Protein AF-A0A942CDX2-F1 (afdb_monomer_lite)

pLDDT: mean 71.22, std 17.87, range [46.28, 97.81]

Structure (mmCIF, N/CA/C/O backbone):
data_AF-A0A942CDX2-F1
#
_entry.id   AF-A0A942CDX2-F1
#
loop_
_atom_site.group_PDB
_atom_site.id
_atom_site.type_symbol
_atom_site.label_atom_id
_atom_site.label_alt_id
_atom_site.label_comp_id
_atom_site.label_asym_id
_atom_site.label_entity_id
_atom_site.label_seq_id
_atom_site.pdbx_PDB_ins_code
_atom_site.Cartn_x
_atom_site.Cartn_y
_atom_site.Cartn_z
_atom_site.occupancy
_atom_site.B_iso_or_equiv
_atom_site.auth_seq_id
_atom_site.auth_comp_id
_atom_site.auth_asym_id
_atom_site.auth_atom_id
_atom_site.pdbx_PDB_model_num
ATOM 1 N N . MET A 1 1 ? -19.576 1.961 32.131 1.00 69.69 1 MET A N 1
ATOM 2 C CA . MET A 1 1 ? -18.337 2.059 31.331 1.00 69.69 1 MET A CA 1
ATOM 3 C C . MET A 1 1 ? -17.808 0.651 31.153 1.00 69.69 1 MET A C 1
ATOM 5 O O . MET A 1 1 ? -17.554 -0.003 32.155 1.00 69.69 1 MET A O 1
ATOM 9 N N . HIS A 1 2 ? -17.798 0.127 29.930 1.00 80.38 2 HIS A N 1
ATOM 10 C CA . HIS A 1 2 ? -17.205 -1.184 29.655 1.00 80.38 2 HIS A CA 1
ATOM 11 C C . HIS A 1 2 ? -15.721 -0.988 29.333 1.00 80.38 2 HIS A C 1
ATOM 13 O O . HIS A 1 2 ? -15.391 0.025 28.717 1.00 80.38 2 HIS A O 1
ATOM 19 N N . PRO A 1 3 ? -14.834 -1.893 29.774 1.00 93.56 3 PRO A N 1
ATOM 20 C CA . PRO A 1 3 ? -13.426 -1.825 29.406 1.00 93.56 3 PRO A CA 1
ATOM 21 C C . PRO A 1 3 ? -13.289 -1.960 27.884 1.00 93.56 3 PRO A C 1
ATOM 23 O O . PRO A 1 3 ? -13.916 -2.837 27.291 1.00 93.56 3 PRO A O 1
ATOM 26 N N . HIS A 1 4 ? -12.507 -1.070 27.270 1.00 96.25 4 HIS A N 1
ATOM 27 C CA . HIS A 1 4 ? -12.174 -1.120 25.846 1.00 96.25 4 HIS A CA 1
ATOM 28 C C . HIS A 1 4 ? -11.195 -2.261 25.555 1.00 96.25 4 HIS A C 1
ATOM 30 O O . HIS A 1 4 ? -10.478 -2.718 26.451 1.00 96.25 4 HIS A O 1
ATOM 36 N N . LEU A 1 5 ? -11.166 -2.712 24.301 1.00 95.38 5 LEU A N 1
ATOM 37 C CA . LEU A 1 5 ? -10.137 -3.633 23.825 1.00 95.38 5 LEU A CA 1
ATOM 38 C C . LEU A 1 5 ? -8.766 -2.962 23.912 1.00 95.38 5 LEU A C 1
ATOM 40 O O . LEU A 1 5 ? -8.626 -1.773 23.626 1.00 95.38 5 LEU A O 1
ATOM 44 N N . THR A 1 6 ? -7.752 -3.730 24.296 1.00 95.88 6 THR A N 1
ATOM 45 C CA . THR A 1 6 ? -6.374 -3.238 24.244 1.00 95.88 6 THR A CA 1
ATOM 46 C C . THR A 1 6 ? -5.863 -3.247 22.802 1.00 95.88 6 THR A C 1
ATOM 48 O O . THR A 1 6 ? -6.376 -3.984 21.952 1.00 95.88 6 THR A O 1
ATOM 51 N N . SER A 1 7 ? -4.827 -2.459 22.515 1.00 93.75 7 SER A N 1
ATOM 52 C CA . SER A 1 7 ? -4.173 -2.427 21.200 1.00 93.75 7 SER A CA 1
ATOM 53 C C . SER A 1 7 ? -3.731 -3.814 20.736 1.00 93.75 7 SER A C 1
ATOM 55 O O . SER A 1 7 ? -3.951 -4.180 19.585 1.00 93.75 7 SER A O 1
ATOM 57 N N . GLU A 1 8 ? -3.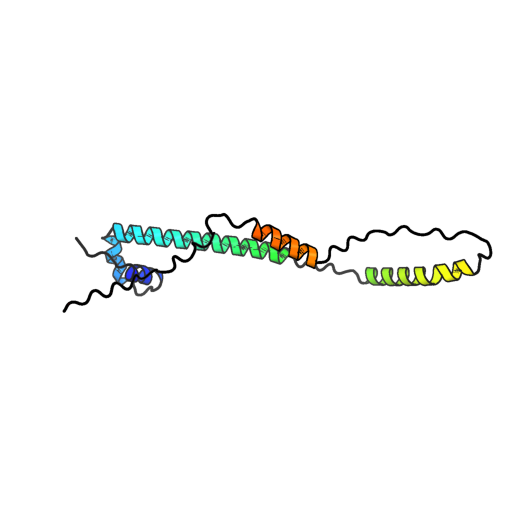206 -4.636 21.645 1.00 94.25 8 GLU A N 1
ATOM 58 C CA . GLU A 1 8 ? -2.746 -5.995 21.340 1.00 94.25 8 GLU A CA 1
ATOM 59 C C . GLU A 1 8 ? -3.916 -6.928 20.997 1.00 94.25 8 GLU A C 1
ATOM 61 O O . GLU A 1 8 ? -3.773 -7.861 20.206 1.00 94.25 8 GLU A O 1
ATOM 66 N N . GLN A 1 9 ? -5.093 -6.704 21.592 1.00 94.06 9 GLN A N 1
ATOM 67 C CA . GLN A 1 9 ? -6.298 -7.468 21.266 1.00 94.06 9 GLN A CA 1
ATOM 68 C C . GLN A 1 9 ? -6.857 -7.078 19.892 1.00 94.06 9 GLN A C 1
ATOM 70 O O . GLN A 1 9 ? -7.308 -7.959 19.159 1.00 94.06 9 GLN A O 1
ATOM 75 N N . MET A 1 10 ? -6.792 -5.794 19.522 1.00 94.19 10 MET A N 1
ATOM 76 C CA . MET A 1 10 ? -7.146 -5.329 18.172 1.00 94.19 10 MET A CA 1
ATOM 77 C C . MET A 1 10 ? -6.169 -5.830 17.109 1.00 94.19 10 MET A C 1
ATOM 79 O O . MET A 1 10 ? -6.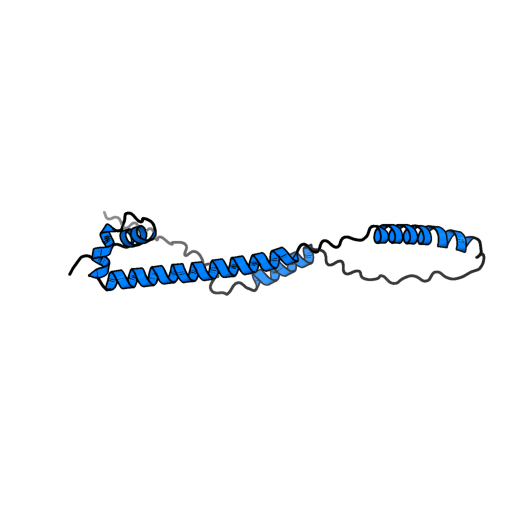600 -6.277 16.050 1.00 94.19 10 MET A O 1
ATOM 83 N N . GLU A 1 11 ? -4.872 -5.848 17.404 1.00 92.75 11 GLU A N 1
ATOM 84 C CA . GLU A 1 11 ? -3.868 -6.436 16.516 1.00 92.75 11 GLU A CA 1
ATOM 85 C C . GLU A 1 11 ? -4.125 -7.938 16.300 1.00 92.75 11 GLU A C 1
ATOM 87 O O . GLU A 1 11 ? -4.143 -8.420 15.165 1.00 92.75 11 GLU A O 1
ATOM 92 N N . ARG A 1 12 ? -4.437 -8.692 17.364 1.00 94.25 12 ARG A N 1
ATOM 93 C CA . ARG A 1 12 ? -4.811 -10.113 17.232 1.00 94.25 12 ARG A CA 1
ATOM 94 C C . ARG A 1 12 ? -6.063 -10.326 16.386 1.00 94.25 12 ARG A C 1
ATOM 96 O O . ARG A 1 12 ? -6.109 -11.306 15.656 1.00 94.25 12 ARG A O 1
ATOM 103 N N . LEU A 1 13 ? -7.048 -9.430 16.448 1.00 94.19 13 LEU A N 1
ATOM 104 C CA . LEU A 1 13 ? -8.242 -9.488 15.592 1.00 94.19 13 LEU A CA 1
ATOM 105 C C . LEU A 1 13 ? -7.908 -9.385 14.096 1.00 94.19 13 LEU A C 1
ATOM 107 O O . LEU A 1 13 ? -8.612 -9.981 13.283 1.00 94.19 13 LEU A O 1
ATOM 111 N N . LEU A 1 14 ? -6.846 -8.658 13.735 1.00 92.00 14 LEU A N 1
ATOM 112 C CA . LEU A 1 14 ? -6.402 -8.495 12.347 1.00 92.00 14 LEU A CA 1
ATOM 113 C C . LEU A 1 14 ? -5.636 -9.722 11.824 1.00 92.00 14 LEU A C 1
ATOM 115 O O . LEU A 1 14 ? -5.734 -10.043 10.640 1.00 92.00 14 LEU A O 1
ATOM 119 N N . HIS A 1 15 ? -4.885 -10.411 12.688 1.00 91.75 15 HIS A N 1
ATOM 120 C CA . HIS A 1 15 ? -4.003 -11.515 12.284 1.00 91.75 15 HIS A CA 1
ATOM 121 C C . HIS A 1 15 ? -4.569 -12.913 12.549 1.00 91.75 15 HIS A C 1
ATOM 123 O O . HIS A 1 15 ? -4.277 -13.840 11.791 1.00 91.75 15 HIS A O 1
ATOM 129 N N . ASP A 1 16 ? -5.352 -13.086 13.615 1.00 93.62 16 ASP A N 1
ATOM 130 C CA . ASP A 1 16 ? -5.808 -14.390 14.085 1.00 93.62 16 ASP A CA 1
ATOM 131 C C . ASP A 1 16 ? -7.331 -14.552 13.920 1.00 93.62 16 ASP A C 1
ATOM 133 O O . ASP A 1 16 ? -8.117 -13.946 14.657 1.00 93.62 16 ASP A O 1
ATOM 137 N N . PRO A 1 17 ? -7.799 -15.426 13.010 1.00 83.50 17 PRO A N 1
ATOM 138 C CA . PRO A 1 17 ? -9.223 -15.701 12.852 1.00 83.50 17 PRO A CA 1
ATOM 139 C C . PRO A 1 17 ? -9.849 -16.380 14.081 1.00 83.50 17 PRO A C 1
ATOM 141 O O . PRO A 1 17 ? -11.080 -16.412 14.175 1.00 83.50 17 PRO A O 1
ATOM 144 N N . ALA A 1 18 ? -9.059 -16.917 15.017 1.00 81.06 18 ALA A N 1
ATOM 145 C CA . ALA A 1 18 ? -9.550 -17.442 16.289 1.00 81.06 18 ALA A CA 1
ATOM 146 C C . ALA A 1 18 ? -9.915 -16.329 17.293 1.00 81.06 18 ALA A C 1
ATOM 148 O O . ALA A 1 18 ? -10.700 -16.572 18.213 1.00 81.06 18 ALA A O 1
ATOM 149 N N . ALA A 1 19 ? -9.475 -15.082 17.074 1.00 86.75 19 ALA A N 1
ATOM 150 C CA . ALA A 1 19 ? -9.824 -13.923 17.903 1.00 86.75 19 ALA A CA 1
ATOM 151 C C . ALA A 1 19 ? -11.284 -13.435 17.729 1.00 86.75 19 ALA A C 1
ATOM 153 O O . ALA A 1 19 ? -11.676 -12.398 18.268 1.00 86.75 19 ALA A O 1
ATOM 154 N N . ARG A 1 20 ? -12.141 -14.212 17.047 1.00 85.12 20 ARG A N 1
ATOM 155 C CA . ARG A 1 20 ? -13.581 -13.940 16.858 1.00 85.12 20 ARG A CA 1
ATOM 156 C C . ARG A 1 20 ? -14.365 -13.749 18.158 1.00 85.12 20 ARG A C 1
ATOM 158 O O . ARG A 1 20 ? -15.442 -13.161 18.126 1.00 85.12 20 ARG A O 1
ATOM 165 N N . ALA A 1 21 ? -13.829 -14.192 19.295 1.00 88.69 21 ALA A N 1
ATOM 166 C CA . ALA A 1 21 ? -14.421 -13.949 20.609 1.00 88.69 21 ALA A CA 1
ATOM 167 C C . ALA A 1 21 ? -14.594 -12.449 20.936 1.00 88.69 21 ALA A C 1
ATOM 169 O O . ALA A 1 21 ? -15.459 -12.107 21.739 1.00 88.69 21 ALA A O 1
ATOM 170 N N . ALA A 1 22 ? -13.830 -11.555 20.297 1.00 90.88 22 ALA A N 1
ATOM 171 C CA . ALA A 1 22 ? -13.945 -10.106 20.476 1.00 90.88 22 ALA A CA 1
ATOM 172 C C . ALA A 1 22 ? -14.949 -9.425 19.515 1.00 90.88 22 ALA A C 1
ATOM 174 O O . ALA A 1 22 ? -15.316 -8.271 19.729 1.00 90.88 22 ALA A O 1
ATOM 175 N N . VAL A 1 23 ? -15.475 -10.132 18.507 1.00 92.88 23 VAL A N 1
ATOM 176 C CA . VAL A 1 23 ? -16.522 -9.621 17.596 1.00 92.88 23 VAL A CA 1
ATOM 177 C C . VAL A 1 23 ? -17.787 -9.133 18.321 1.00 92.88 23 VAL A C 1
ATOM 179 O O . VAL A 1 23 ? -18.250 -8.041 17.992 1.00 92.88 23 VAL A O 1
ATOM 182 N N . PRO A 1 24 ? -18.356 -9.847 19.317 1.00 95.06 24 PRO A N 1
ATOM 183 C CA . PRO A 1 24 ? -19.522 -9.336 20.040 1.00 95.06 24 PRO A CA 1
ATOM 184 C C . PRO A 1 24 ? -19.234 -8.027 20.789 1.00 95.06 24 PRO A C 1
ATOM 186 O O . PRO A 1 24 ? -20.134 -7.206 20.931 1.00 95.06 24 PRO A O 1
ATOM 189 N N . HIS A 1 25 ? -17.992 -7.786 21.228 1.00 95.19 25 HIS A N 1
ATOM 190 C CA . HIS A 1 25 ? -17.623 -6.510 21.844 1.00 95.19 25 HIS A CA 1
ATOM 191 C C . HIS A 1 25 ? -17.680 -5.361 20.829 1.00 95.19 25 HIS A C 1
ATOM 193 O O . HIS A 1 25 ? -18.231 -4.307 21.138 1.00 95.19 25 HIS A O 1
ATOM 199 N N . LEU A 1 26 ? -17.175 -5.574 19.610 1.00 95.44 26 LEU A N 1
ATOM 200 C CA . LEU A 1 26 ? -17.185 -4.563 18.544 1.00 95.44 26 LEU A CA 1
ATOM 201 C C . LEU A 1 26 ? -18.605 -4.144 18.139 1.00 95.44 26 LEU A C 1
ATOM 203 O O . LEU A 1 26 ? -18.820 -2.993 17.784 1.00 95.44 26 LEU A O 1
ATOM 207 N N . GLN A 1 27 ? -19.588 -5.043 18.250 1.00 96.19 27 GLN A N 1
ATOM 208 C CA . GLN A 1 27 ? -20.995 -4.723 17.973 1.00 96.19 27 GLN A CA 1
ATOM 209 C C . GLN A 1 27 ? -21.629 -3.796 19.020 1.00 96.19 27 GLN A C 1
ATOM 211 O O . GLN A 1 27 ? -22.629 -3.142 18.738 1.00 96.19 27 GLN A O 1
ATOM 216 N N . VAL A 1 28 ? -21.073 -3.759 20.233 1.00 96.62 28 VAL A N 1
ATOM 217 C CA . VAL A 1 28 ? -21.604 -2.972 21.357 1.00 96.62 28 VAL A CA 1
ATOM 218 C C . VAL A 1 28 ? -20.771 -1.710 21.596 1.00 96.62 28 VAL A C 1
ATOM 220 O O . VAL A 1 28 ? -21.300 -0.685 22.024 1.00 96.62 28 VAL A O 1
ATOM 223 N N . CYS A 1 29 ? -19.465 -1.762 21.329 1.00 97.44 29 CYS A N 1
ATOM 224 C CA . CYS A 1 29 ? -18.522 -0.687 21.609 1.00 97.44 29 CYS A CA 1
ATOM 225 C C . CYS A 1 29 ? -18.161 0.099 20.339 1.00 97.44 29 CYS A C 1
ATOM 227 O O . CYS A 1 29 ? -17.192 -0.218 19.647 1.00 97.44 29 CYS A O 1
ATOM 229 N N . GLN A 1 30 ? -18.910 1.176 20.080 1.00 97.56 30 GLN A N 1
ATOM 230 C CA . GLN A 1 30 ? -18.691 2.056 18.925 1.00 97.56 30 GLN A CA 1
ATOM 231 C C . GLN A 1 30 ? -17.252 2.605 18.808 1.00 97.56 30 GLN A C 1
ATOM 233 O O . GLN A 1 30 ? -16.727 2.602 17.696 1.00 97.56 30 GLN A O 1
ATOM 238 N N . PRO A 1 31 ? -16.575 3.031 19.898 1.00 96.88 31 PRO A N 1
ATOM 239 C CA . PRO A 1 31 ? -15.195 3.516 19.806 1.00 96.88 31 PRO A CA 1
ATOM 240 C C . PRO A 1 31 ? -14.217 2.456 19.284 1.00 96.88 31 PRO A C 1
ATOM 242 O O . PRO A 1 31 ? -13.453 2.733 18.367 1.00 96.88 31 PRO A O 1
ATOM 245 N N . CYS A 1 32 ? -14.291 1.221 19.792 1.00 97.06 32 CYS A N 1
ATOM 246 C CA . CYS A 1 32 ? -13.414 0.139 19.335 1.00 97.06 32 CYS A CA 1
ATOM 247 C C . CYS A 1 32 ? -13.705 -0.262 17.883 1.00 97.06 32 CYS A C 1
ATOM 249 O O . CYS A 1 32 ? -12.789 -0.609 17.142 1.00 97.06 32 CYS A O 1
ATOM 251 N N . MET A 1 33 ? -14.970 -0.199 17.455 1.00 96.94 33 MET A N 1
ATOM 252 C CA . MET A 1 33 ? -15.322 -0.417 16.051 1.00 96.94 33 MET A CA 1
ATOM 253 C C . MET A 1 33 ? -14.710 0.659 15.147 1.00 96.94 33 MET A C 1
ATOM 255 O O . MET A 1 33 ? -14.180 0.331 14.092 1.00 96.94 33 MET A O 1
ATOM 259 N N . GLN A 1 34 ? -14.751 1.924 15.568 1.00 97.81 34 GLN A N 1
ATOM 260 C CA . GLN A 1 34 ? -14.180 3.034 14.809 1.00 97.81 34 GLN A CA 1
ATOM 261 C C . GLN A 1 34 ? -12.651 2.934 14.698 1.00 97.81 34 GLN A C 1
ATOM 263 O O . GLN A 1 34 ? -12.103 3.192 13.629 1.00 97.81 34 GLN A O 1
ATOM 268 N N . GLU A 1 35 ? -11.960 2.539 15.769 1.00 96.69 35 GLU A N 1
ATOM 269 C CA . GLU A 1 35 ? -10.509 2.298 15.734 1.00 96.69 35 GLU A CA 1
ATOM 270 C C . GLU A 1 35 ? -10.145 1.148 14.787 1.00 96.69 35 GLU A C 1
ATOM 272 O O . GLU A 1 35 ? -9.215 1.269 13.987 1.00 96.69 35 GLU A O 1
ATOM 277 N N . LEU A 1 36 ? -10.910 0.052 14.822 1.00 95.62 36 LEU A N 1
ATOM 278 C CA . LEU A 1 36 ? -10.704 -1.074 13.914 1.00 95.62 36 LEU A CA 1
ATOM 279 C C . LEU A 1 36 ? -10.950 -0.683 12.449 1.00 95.62 36 LEU A C 1
ATOM 281 O O . LEU A 1 36 ? -10.193 -1.099 11.573 1.00 95.62 36 LEU A O 1
ATOM 285 N N . ASP A 1 37 ? -11.979 0.123 12.186 1.00 96.25 37 ASP A N 1
ATOM 286 C CA . ASP A 1 37 ? -12.303 0.623 10.848 1.00 96.25 37 ASP A CA 1
ATOM 287 C C . ASP A 1 37 ? -11.157 1.482 10.291 1.00 96.25 37 ASP A C 1
ATOM 289 O O . ASP A 1 37 ? -10.653 1.201 9.202 1.00 96.25 37 ASP A O 1
ATOM 293 N N . GLN A 1 38 ? -10.642 2.424 11.092 1.00 96.81 38 GLN A N 1
ATOM 294 C CA . GLN A 1 38 ? -9.476 3.246 10.736 1.00 96.81 38 GLN A CA 1
ATOM 295 C C . GLN A 1 38 ? -8.239 2.398 10.421 1.00 96.81 38 GLN A C 1
ATOM 297 O O . GLN A 1 38 ? -7.579 2.614 9.403 1.00 96.81 38 GLN A O 1
ATOM 302 N N . LEU A 1 39 ? -7.934 1.405 11.261 1.00 95.25 39 LEU A N 1
ATOM 303 C CA . LEU A 1 39 ? -6.833 0.471 11.015 1.00 95.25 39 LEU A CA 1
ATOM 304 C C . LEU A 1 39 ? -7.032 -0.294 9.701 1.00 95.25 39 LEU A C 1
ATOM 306 O O . LEU A 1 39 ? -6.109 -0.383 8.889 1.00 95.25 39 LEU A O 1
ATOM 310 N N . SER A 1 40 ? -8.236 -0.816 9.464 1.00 94.69 40 SER A N 1
ATOM 311 C CA . SER A 1 40 ? -8.553 -1.571 8.248 1.00 94.69 40 SER A CA 1
ATOM 312 C C . SER A 1 40 ? -8.426 -0.722 6.979 1.00 94.69 40 SER A C 1
ATOM 314 O O . SER A 1 40 ? -7.930 -1.213 5.961 1.00 94.69 40 SER A O 1
ATOM 316 N N . GLN A 1 41 ? -8.785 0.562 7.059 1.00 96.88 41 GLN A N 1
ATOM 317 C CA . GLN A 1 41 ? -8.653 1.515 5.964 1.00 96.88 41 GLN A CA 1
ATOM 318 C C . GLN A 1 41 ? -7.181 1.746 5.598 1.00 96.88 41 GLN A C 1
ATOM 320 O O . GLN A 1 41 ? -6.824 1.653 4.426 1.00 96.88 41 GLN A O 1
ATOM 325 N N . ILE A 1 42 ? -6.303 1.931 6.590 1.00 96.81 42 ILE A N 1
ATOM 326 C CA . ILE A 1 42 ? -4.856 2.091 6.359 1.00 96.81 42 ILE A CA 1
ATOM 327 C C . ILE A 1 42 ? -4.272 0.857 5.652 1.00 96.81 42 ILE A C 1
ATOM 329 O O . ILE A 1 42 ? -3.486 0.988 4.711 1.00 96.81 42 ILE A O 1
ATOM 333 N N . PHE A 1 43 ? -4.668 -0.354 6.060 1.00 95.50 43 PHE A N 1
ATOM 334 C CA . PHE A 1 43 ? -4.220 -1.580 5.391 1.00 95.50 43 PHE A CA 1
ATOM 335 C C . PHE A 1 43 ? -4.761 -1.711 3.962 1.00 95.50 43 PHE A C 1
ATOM 337 O O . PHE A 1 43 ? -4.048 -2.203 3.082 1.00 95.50 43 PHE A O 1
ATOM 344 N N . ALA A 1 44 ? -5.997 -1.276 3.712 1.00 96.12 44 ALA A N 1
ATOM 345 C CA . ALA A 1 44 ? -6.576 -1.260 2.372 1.00 96.12 44 ALA A CA 1
ATOM 346 C C . ALA A 1 44 ? -5.825 -0.290 1.441 1.00 96.12 44 ALA A C 1
ATOM 348 O O . ALA A 1 44 ? -5.484 -0.662 0.312 1.00 96.12 44 ALA A O 1
ATOM 349 N N . ASP A 1 45 ? -5.492 0.904 1.931 1.00 97.31 45 ASP A N 1
ATOM 350 C CA . ASP A 1 45 ? -4.719 1.903 1.187 1.00 97.31 45 ASP A CA 1
ATOM 351 C C . ASP A 1 45 ? -3.301 1.398 0.891 1.00 97.31 45 ASP A C 1
ATOM 353 O O . ASP A 1 45 ? -2.848 1.442 -0.256 1.00 97.31 45 ASP A O 1
ATOM 357 N N . LEU A 1 46 ? -2.624 0.813 1.888 1.00 97.12 46 LEU A N 1
ATOM 358 C CA . LEU A 1 46 ? -1.301 0.208 1.711 1.00 97.12 46 LEU A CA 1
ATOM 359 C C . LEU A 1 46 ? -1.325 -0.928 0.676 1.00 97.12 46 LEU A C 1
ATOM 361 O O . LEU A 1 46 ? -0.419 -1.054 -0.156 1.00 97.12 46 LEU A O 1
ATOM 365 N N . ARG A 1 47 ? -2.367 -1.764 0.696 1.00 96.56 47 ARG A N 1
ATOM 366 C CA . ARG A 1 47 ? -2.542 -2.833 -0.293 1.00 96.56 47 ARG A CA 1
ATOM 367 C C . ARG A 1 47 ? -2.729 -2.263 -1.697 1.00 96.56 47 ARG A C 1
ATOM 369 O O . ARG A 1 47 ? -2.108 -2.752 -2.634 1.00 96.56 47 ARG A O 1
ATOM 376 N N . THR A 1 48 ? -3.539 -1.223 -1.839 1.00 96.81 48 THR A N 1
ATOM 377 C CA . THR A 1 48 ? -3.757 -0.557 -3.129 1.00 96.81 48 THR A CA 1
ATOM 378 C C . THR A 1 48 ? -2.445 0.024 -3.656 1.00 96.81 48 THR A C 1
ATOM 380 O O . THR A 1 48 ? -2.002 -0.360 -4.740 1.00 96.81 48 THR A O 1
ATOM 383 N N . ALA A 1 49 ? -1.740 0.809 -2.838 1.00 96.12 49 ALA A N 1
ATOM 384 C CA . ALA A 1 49 ? -0.453 1.403 -3.194 1.00 96.12 49 ALA A CA 1
ATOM 385 C C . ALA A 1 49 ? 0.610 0.353 -3.572 1.00 96.12 49 ALA A C 1
ATOM 387 O O . ALA A 1 49 ? 1.326 0.510 -4.562 1.00 96.12 49 ALA A O 1
ATOM 388 N N . SER A 1 50 ? 0.695 -0.754 -2.826 1.00 95.06 50 SER A N 1
ATOM 389 C CA . SER A 1 50 ? 1.642 -1.837 -3.131 1.00 95.06 50 SER A CA 1
ATOM 390 C C . SER A 1 50 ? 1.301 -2.569 -4.432 1.00 95.06 50 SER A C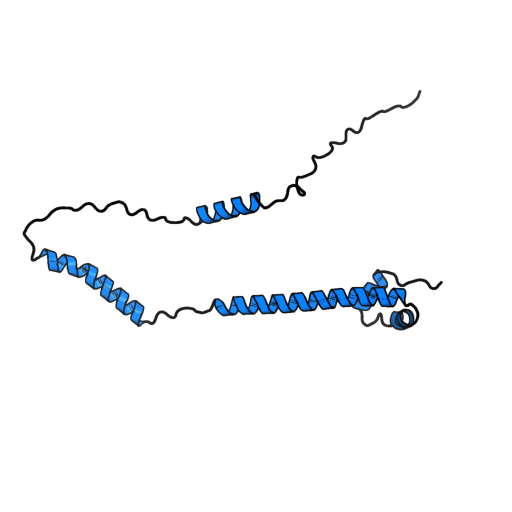 1
ATOM 392 O O . SER A 1 50 ? 2.206 -2.880 -5.210 1.00 95.06 50 SER A O 1
ATOM 394 N N . THR A 1 51 ? 0.016 -2.794 -4.727 1.00 94.75 51 THR A N 1
ATOM 395 C CA . THR A 1 51 ? -0.395 -3.384 -6.012 1.00 94.75 51 THR A CA 1
ATOM 396 C C . THR A 1 51 ? -0.131 -2.452 -7.194 1.00 94.75 51 THR A C 1
ATOM 398 O O . THR A 1 51 ? 0.338 -2.913 -8.236 1.00 94.75 51 THR A O 1
ATOM 401 N N . GLU A 1 52 ? -0.348 -1.144 -7.041 1.00 92.75 52 GLU A N 1
ATOM 402 C CA . GLU A 1 52 ? -0.035 -0.151 -8.074 1.00 92.75 52 GLU A CA 1
ATOM 403 C C . GLU A 1 52 ? 1.469 -0.062 -8.346 1.00 92.75 52 GLU A C 1
ATOM 405 O O . GLU A 1 52 ? 1.894 -0.103 -9.505 1.00 92.75 52 GLU A O 1
ATOM 410 N N . MET A 1 53 ? 2.289 -0.034 -7.291 1.00 90.88 53 MET A N 1
ATOM 411 C CA . MET A 1 53 ? 3.748 -0.044 -7.412 1.00 90.88 53 MET A CA 1
ATOM 412 C C . MET A 1 53 ? 4.250 -1.321 -8.106 1.00 90.88 53 MET A C 1
ATOM 414 O O . MET A 1 53 ? 5.087 -1.245 -9.011 1.00 90.88 53 MET A O 1
ATOM 418 N N . ALA A 1 54 ? 3.703 -2.490 -7.755 1.00 89.38 54 ALA A N 1
ATOM 419 C CA . ALA A 1 54 ? 4.051 -3.753 -8.408 1.00 89.38 54 ALA A CA 1
ATOM 420 C C . ALA A 1 54 ? 3.712 -3.742 -9.912 1.00 89.38 54 ALA A C 1
ATOM 422 O O . ALA A 1 54 ? 4.523 -4.170 -10.739 1.00 89.38 54 ALA A O 1
ATOM 423 N N . MET A 1 55 ? 2.553 -3.193 -10.295 1.00 83.88 55 MET A N 1
ATOM 424 C CA . MET A 1 55 ? 2.178 -3.027 -11.706 1.00 83.88 55 MET A CA 1
ATOM 425 C C . MET A 1 55 ? 3.103 -2.048 -12.447 1.00 83.88 55 MET A C 1
ATOM 427 O O . MET A 1 55 ? 3.455 -2.294 -13.606 1.00 83.88 55 MET A O 1
ATOM 431 N N . GLY A 1 56 ? 3.537 -0.970 -11.789 1.00 77.06 56 GLY A N 1
ATOM 432 C CA . GLY A 1 56 ? 4.511 -0.018 -12.332 1.00 77.06 56 GLY A CA 1
ATOM 433 C C . GLY A 1 56 ? 5.868 -0.662 -12.631 1.00 77.06 56 GLY A C 1
ATOM 434 O O . GLY A 1 56 ? 6.400 -0.505 -13.733 1.00 77.06 56 GLY A O 1
ATOM 435 N N . HIS A 1 57 ? 6.397 -1.462 -11.702 1.00 69.38 57 HIS A N 1
ATOM 436 C CA . HIS A 1 57 ? 7.666 -2.169 -11.903 1.00 69.38 57 HIS A CA 1
ATOM 437 C C . HIS A 1 57 ? 7.585 -3.261 -12.975 1.00 69.38 57 HIS A C 1
ATOM 439 O O . HIS A 1 57 ? 8.519 -3.401 -13.767 1.00 69.38 57 HIS A O 1
ATOM 445 N N . HIS A 1 58 ? 6.465 -3.984 -13.081 1.00 62.12 58 HIS A N 1
ATOM 446 C CA . HIS A 1 58 ? 6.275 -4.943 -14.173 1.00 62.12 58 HIS A CA 1
ATOM 447 C C . HIS A 1 58 ? 6.286 -4.270 -15.552 1.00 62.12 58 HIS A C 1
ATOM 449 O O . HIS A 1 58 ? 6.871 -4.818 -16.486 1.00 62.12 58 HIS A O 1
ATOM 455 N N . ARG A 1 59 ? 5.714 -3.067 -15.693 1.00 59.66 59 ARG A N 1
ATOM 456 C CA . ARG A 1 59 ? 5.768 -2.322 -16.964 1.00 59.66 59 ARG A CA 1
ATOM 457 C C . ARG A 1 59 ? 7.190 -1.915 -17.350 1.00 59.66 59 ARG A C 1
ATOM 459 O O . ARG A 1 59 ? 7.533 -1.993 -18.526 1.00 59.66 59 ARG A O 1
ATOM 466 N N . LEU A 1 60 ? 8.022 -1.535 -16.382 1.00 58.62 60 LEU A N 1
ATOM 467 C CA . LEU A 1 60 ? 9.422 -1.174 -16.633 1.00 58.62 60 LEU A CA 1
ATOM 468 C C . LEU A 1 60 ? 10.292 -2.399 -16.959 1.00 58.62 60 LEU A C 1
ATOM 470 O O . LEU A 1 60 ? 11.162 -2.315 -17.822 1.00 58.62 60 LEU A O 1
ATOM 474 N N . ALA A 1 61 ? 10.025 -3.551 -16.337 1.00 58.59 61 ALA A N 1
ATOM 475 C CA . ALA A 1 61 ? 10.757 -4.790 -16.606 1.00 58.59 61 ALA A CA 1
ATOM 476 C C . ALA A 1 61 ? 10.476 -5.376 -18.004 1.00 58.59 61 ALA A C 1
ATOM 478 O O . ALA A 1 61 ? 11.354 -5.995 -18.598 1.00 58.59 61 ALA A O 1
ATOM 479 N N . ILE A 1 62 ? 9.281 -5.161 -18.568 1.00 57.75 62 ILE A N 1
ATOM 480 C CA . ILE A 1 62 ? 8.942 -5.645 -19.922 1.00 57.75 62 ILE A CA 1
ATOM 481 C C . ILE A 1 62 ? 9.653 -4.821 -21.014 1.00 57.75 62 ILE A C 1
ATOM 483 O O . ILE A 1 62 ? 9.910 -5.329 -22.105 1.00 57.75 62 ILE A O 1
ATOM 487 N N . LEU A 1 63 ? 10.041 -3.574 -20.727 1.00 57.38 63 LEU A N 1
ATOM 488 C CA . LEU A 1 63 ? 10.717 -2.697 -21.691 1.00 57.38 63 LEU A CA 1
ATOM 489 C C . LEU A 1 63 ? 12.218 -3.008 -21.872 1.00 57.38 63 LEU A C 1
ATOM 491 O O . LEU A 1 63 ? 12.823 -2.491 -22.809 1.00 57.38 63 LEU A O 1
ATOM 495 N N . SER A 1 64 ? 12.830 -3.866 -21.042 1.00 55.44 64 SER A N 1
ATOM 496 C CA . SER A 1 64 ? 14.276 -4.161 -21.106 1.00 55.44 64 SER A CA 1
ATOM 497 C C . SER A 1 64 ? 14.658 -5.395 -21.939 1.00 55.44 64 SER A C 1
ATOM 499 O O . SER A 1 64 ? 15.838 -5.719 -22.047 1.00 55.44 64 SER A O 1
ATOM 501 N N . SER A 1 65 ? 13.697 -6.065 -22.587 1.00 54.97 65 SER A N 1
ATOM 502 C CA . SER A 1 65 ? 13.946 -7.265 -23.408 1.00 54.97 65 SER A CA 1
ATOM 503 C C . SER A 1 65 ? 13.795 -7.030 -24.918 1.00 54.97 65 SER A C 1
ATOM 505 O O . SER A 1 65 ? 13.515 -7.951 -25.680 1.00 54.97 65 SER A O 1
ATOM 507 N N . SER A 1 66 ? 14.032 -5.813 -25.415 1.00 56.62 66 SER A N 1
ATOM 508 C CA . SER A 1 66 ? 14.343 -5.649 -26.843 1.00 56.62 66 SER A CA 1
ATOM 509 C C . SER A 1 66 ? 15.830 -5.916 -27.057 1.00 56.62 66 SER A C 1
ATOM 511 O O . SER A 1 66 ? 16.609 -5.016 -27.372 1.00 56.62 66 SER A O 1
ATOM 513 N N . GLY A 1 67 ? 16.242 -7.171 -26.867 1.00 60.59 67 GLY A N 1
ATOM 514 C CA . GLY A 1 67 ? 17.516 -7.638 -27.391 1.00 60.59 67 GLY A CA 1
ATOM 515 C C . GLY A 1 67 ? 17.449 -7.508 -28.906 1.00 60.59 67 GLY A C 1
ATOM 516 O O . GLY A 1 67 ? 16.819 -8.332 -29.567 1.00 60.59 67 GLY A O 1
ATOM 517 N N . HIS A 1 68 ? 18.034 -6.445 -29.458 1.00 59.81 68 HIS A N 1
ATOM 518 C CA . HIS A 1 68 ? 18.188 -6.302 -30.896 1.00 59.81 68 HIS A CA 1
ATOM 519 C C . HIS A 1 68 ? 18.984 -7.509 -31.390 1.00 59.81 68 HIS A C 1
ATOM 521 O O . HIS A 1 68 ? 20.205 -7.567 -31.259 1.00 59.81 68 HIS A O 1
ATOM 527 N N . SER A 1 69 ? 18.274 -8.506 -31.922 1.00 57.31 69 SER A N 1
ATOM 528 C CA . SER A 1 69 ? 18.864 -9.588 -32.692 1.00 57.31 69 SER A CA 1
ATOM 529 C C . SER A 1 69 ? 19.481 -8.935 -33.919 1.00 57.31 69 SER A C 1
ATOM 531 O O . SER A 1 69 ? 18.814 -8.694 -34.926 1.00 57.31 69 SER A O 1
ATOM 533 N N . LEU A 1 70 ? 20.751 -8.548 -33.802 1.00 60.94 70 LEU A N 1
ATOM 534 C CA . LEU A 1 70 ? 21.539 -8.126 -34.942 1.00 60.94 70 LEU A CA 1
ATOM 535 C C . LEU A 1 70 ? 21.550 -9.321 -35.890 1.00 60.94 70 LEU A C 1
ATOM 537 O O . LEU A 1 70 ? 22.148 -10.361 -35.606 1.00 60.94 70 LEU A O 1
ATOM 541 N N . SER A 1 71 ? 20.794 -9.185 -36.982 1.00 65.06 71 SER A N 1
ATOM 542 C CA . SER A 1 71 ? 20.706 -10.183 -38.040 1.00 65.06 71 SER A CA 1
ATOM 543 C C . SER A 1 71 ? 22.117 -10.633 -38.396 1.00 65.06 71 SER A C 1
ATOM 545 O O . SER A 1 71 ? 23.018 -9.804 -38.514 1.00 65.06 71 SER A O 1
ATOM 547 N N . ARG A 1 72 ? 22.329 -11.938 -38.597 1.00 67.19 72 ARG A N 1
ATOM 548 C CA . ARG A 1 72 ? 23.637 -12.501 -38.991 1.00 67.19 72 ARG A CA 1
ATOM 549 C C . ARG A 1 72 ? 24.258 -11.770 -40.195 1.00 67.19 72 ARG A C 1
ATOM 551 O O . ARG A 1 72 ? 25.475 -11.739 -40.343 1.00 67.19 72 ARG A O 1
ATOM 558 N N . TRP A 1 73 ? 23.423 -11.122 -41.006 1.00 67.94 73 TRP A N 1
ATOM 559 C CA . TRP A 1 73 ? 23.817 -10.254 -42.110 1.00 67.94 73 TRP A CA 1
ATOM 560 C C . TRP A 1 73 ? 24.571 -8.993 -41.674 1.00 67.94 73 TRP A C 1
ATOM 562 O O . TRP A 1 73 ? 25.512 -8.605 -42.353 1.00 67.94 73 TRP A O 1
ATOM 572 N N . ALA A 1 74 ? 24.237 -8.385 -40.533 1.00 70.75 74 ALA A N 1
ATOM 573 C CA . ALA A 1 74 ? 24.957 -7.228 -39.999 1.00 70.75 74 ALA A CA 1
ATOM 574 C C . ALA A 1 74 ? 26.428 -7.566 -39.695 1.00 70.75 74 ALA A C 1
ATOM 576 O O . ALA A 1 74 ? 27.323 -6.788 -40.021 1.00 70.75 74 ALA A O 1
ATOM 577 N N . TYR A 1 75 ? 26.691 -8.768 -39.168 1.00 70.69 75 TYR A N 1
ATOM 578 C CA . TYR A 1 75 ? 28.056 -9.263 -38.96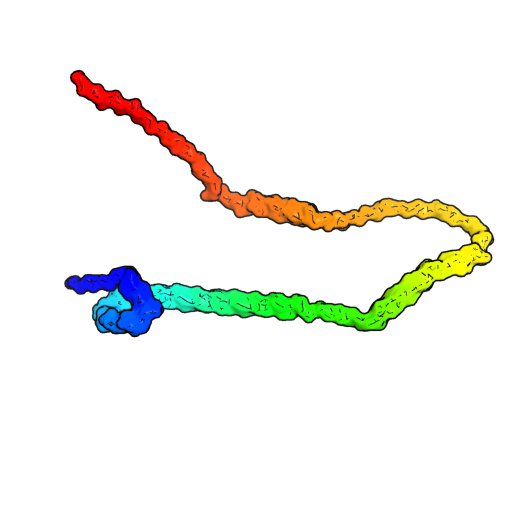4 1.00 70.69 75 TYR A CA 1
ATOM 579 C C . TYR A 1 75 ? 28.782 -9.543 -40.286 1.00 70.69 75 TYR A C 1
ATOM 581 O O . TYR A 1 75 ? 29.968 -9.239 -40.408 1.00 70.69 75 TYR A O 1
ATOM 589 N N . ALA A 1 76 ? 28.075 -10.061 -41.296 1.00 71.56 76 ALA A N 1
ATOM 590 C CA . ALA A 1 76 ? 28.649 -10.269 -42.624 1.00 71.56 76 ALA A CA 1
ATOM 591 C C . ALA A 1 76 ? 29.042 -8.937 -43.293 1.00 71.56 76 ALA A C 1
ATOM 593 O O . ALA A 1 76 ? 30.143 -8.823 -43.830 1.00 71.56 76 ALA A O 1
ATOM 594 N N . PHE A 1 77 ? 28.195 -7.906 -43.200 1.00 73.50 77 PHE A N 1
ATOM 595 C CA . PHE A 1 77 ? 28.514 -6.576 -43.726 1.00 73.50 77 PHE A CA 1
ATOM 596 C C . PHE A 1 77 ? 29.696 -5.929 -42.996 1.00 73.50 77 PHE A C 1
ATOM 598 O O . PHE A 1 77 ? 30.577 -5.377 -43.654 1.00 73.50 77 PHE A O 1
ATOM 605 N N . ALA A 1 78 ? 29.774 -6.051 -41.667 1.00 69.12 78 ALA A N 1
ATOM 606 C CA . ALA A 1 78 ? 30.909 -5.538 -40.900 1.00 69.12 78 ALA A CA 1
ATOM 607 C C . ALA A 1 78 ? 32.244 -6.173 -41.337 1.00 69.12 78 ALA A C 1
ATOM 609 O O . ALA A 1 78 ? 33.239 -5.466 -41.502 1.00 69.12 78 ALA A O 1
ATOM 610 N N . ALA A 1 79 ? 32.259 -7.486 -41.598 1.00 71.38 79 ALA A N 1
ATOM 611 C CA . ALA A 1 79 ? 33.452 -8.187 -42.071 1.00 71.38 79 ALA A CA 1
ATOM 612 C C . ALA A 1 79 ? 33.893 -7.728 -43.474 1.00 71.38 79 ALA A C 1
ATOM 614 O O . ALA A 1 79 ? 35.083 -7.521 -43.711 1.00 71.38 79 ALA A O 1
ATOM 615 N N . VAL A 1 80 ? 32.946 -7.518 -44.396 1.00 73.62 80 VAL A N 1
ATOM 616 C CA . VAL A 1 80 ? 33.247 -7.039 -45.758 1.00 73.62 80 VAL A CA 1
ATOM 617 C C . VAL A 1 80 ? 33.795 -5.611 -45.738 1.00 73.62 80 VAL A C 1
ATOM 619 O O . VAL A 1 80 ? 34.767 -5.323 -46.434 1.00 73.62 80 VAL A O 1
ATOM 622 N N . VAL A 1 81 ? 33.225 -4.726 -44.914 1.00 76.56 81 VAL A N 1
ATOM 623 C CA . VAL A 1 81 ? 33.715 -3.345 -44.772 1.00 76.56 81 VAL A CA 1
ATOM 624 C C . VAL A 1 81 ? 35.127 -3.322 -44.184 1.00 76.56 81 VAL A C 1
ATOM 626 O O . VAL A 1 81 ? 35.989 -2.619 -44.710 1.00 76.56 81 VAL A O 1
ATOM 629 N N . ALA A 1 82 ? 35.404 -4.129 -43.155 1.00 71.88 82 ALA A N 1
ATOM 630 C CA . ALA A 1 82 ? 36.744 -4.230 -42.576 1.00 71.88 82 ALA A CA 1
ATOM 631 C C . ALA A 1 82 ? 37.782 -4.734 -43.597 1.00 71.88 82 ALA A C 1
ATOM 633 O O . ALA A 1 82 ? 38.882 -4.186 -43.688 1.00 71.88 82 ALA A O 1
ATOM 634 N N . LEU A 1 83 ? 37.418 -5.729 -44.414 1.00 72.50 83 LEU A N 1
ATOM 635 C CA . LEU A 1 83 ? 38.286 -6.239 -45.476 1.00 72.50 83 LEU A CA 1
ATOM 636 C C . LEU A 1 83 ? 38.530 -5.184 -46.572 1.00 72.50 83 LEU A C 1
ATOM 638 O O . LEU A 1 83 ? 39.661 -5.011 -47.024 1.00 72.50 83 LEU A O 1
ATOM 642 N N . ALA A 1 84 ? 37.495 -4.441 -46.973 1.00 68.56 84 ALA A N 1
ATOM 643 C CA . ALA A 1 84 ? 37.618 -3.380 -47.971 1.00 68.56 84 ALA A CA 1
ATOM 644 C C . ALA A 1 84 ? 38.550 -2.253 -47.493 1.00 68.56 84 ALA A C 1
ATOM 646 O O . ALA A 1 84 ? 39.424 -1.826 -48.244 1.00 68.56 84 ALA A O 1
ATOM 647 N N . VAL A 1 85 ? 38.442 -1.825 -46.231 1.00 71.75 85 VAL A N 1
ATOM 648 C CA . VAL A 1 85 ? 39.334 -0.803 -45.651 1.00 71.75 85 VAL A CA 1
ATOM 649 C C . VAL A 1 85 ? 40.794 -1.273 -45.602 1.00 71.75 85 VAL A C 1
ATOM 651 O O . VAL A 1 85 ? 41.694 -0.456 -45.770 1.00 71.75 85 VAL A O 1
ATOM 654 N N . ALA A 1 86 ? 41.051 -2.572 -45.431 1.00 67.00 86 ALA A N 1
ATOM 655 C CA . ALA A 1 86 ? 42.411 -3.111 -45.431 1.00 67.00 86 ALA A CA 1
ATOM 656 C C . ALA A 1 86 ? 43.029 -3.210 -46.841 1.00 67.00 86 ALA A C 1
ATOM 658 O O . ALA A 1 86 ? 44.235 -3.024 -47.000 1.00 67.00 86 ALA A O 1
ATOM 659 N N . ILE A 1 87 ? 42.224 -3.491 -47.872 1.00 62.44 87 ILE A N 1
ATOM 660 C CA . ILE A 1 87 ? 42.721 -3.734 -49.240 1.00 62.44 87 ILE A CA 1
ATOM 661 C C . ILE A 1 87 ? 42.812 -2.436 -50.062 1.00 62.44 87 ILE A C 1
ATOM 663 O O . ILE A 1 87 ? 43.716 -2.285 -50.887 1.00 62.44 87 ILE A O 1
ATOM 667 N N . VAL A 1 88 ? 41.918 -1.472 -49.826 1.00 59.91 88 VAL A N 1
ATOM 668 C CA . VAL A 1 88 ? 41.851 -0.213 -50.592 1.00 59.91 88 VAL A CA 1
ATOM 669 C C . VAL A 1 88 ? 43.152 0.616 -50.543 1.00 59.91 88 VAL A C 1
ATOM 671 O O . VAL A 1 88 ? 43.578 1.072 -51.606 1.00 59.91 88 VAL A O 1
ATOM 674 N N . PRO A 1 89 ? 43.858 0.777 -49.404 1.00 59.31 89 PRO A N 1
ATOM 675 C CA . PRO A 1 89 ? 45.119 1.519 -49.372 1.00 59.31 89 PRO A CA 1
ATOM 676 C C . PRO A 1 89 ? 46.222 0.825 -50.179 1.00 59.31 89 PRO A C 1
ATOM 678 O O . PRO A 1 89 ? 47.020 1.489 -50.833 1.00 59.31 89 PRO A O 1
ATOM 681 N N . VAL A 1 90 ? 46.250 -0.512 -50.180 1.00 57.88 90 VAL A N 1
ATOM 682 C CA . VAL A 1 90 ? 47.276 -1.301 -50.882 1.00 57.88 90 VAL A CA 1
ATOM 683 C C . VAL A 1 90 ? 47.072 -1.242 -52.397 1.00 57.88 90 VAL A C 1
ATOM 685 O O . VAL A 1 90 ? 48.036 -1.065 -53.140 1.00 57.88 90 VAL A O 1
ATOM 688 N N . ALA A 1 91 ? 45.821 -1.307 -52.863 1.00 58.16 91 ALA A N 1
ATOM 689 C CA . ALA A 1 91 ? 45.497 -1.178 -54.284 1.00 58.16 91 ALA A CA 1
ATOM 690 C C . ALA A 1 91 ? 45.724 0.250 -54.822 1.00 58.16 91 ALA A C 1
ATOM 692 O O . ALA A 1 91 ? 46.130 0.417 -55.972 1.00 58.16 91 ALA A O 1
ATOM 693 N N . LEU A 1 92 ? 45.516 1.283 -53.995 1.00 55.34 92 LEU A N 1
ATOM 694 C CA . LEU A 1 92 ? 45.751 2.681 -54.380 1.00 55.34 92 LEU A CA 1
ATOM 695 C C . LEU A 1 92 ? 47.236 3.085 -54.328 1.00 55.34 92 LEU A C 1
ATOM 697 O O . LEU A 1 92 ? 47.650 3.953 -55.096 1.00 55.34 92 LEU A O 1
ATOM 701 N N . HIS A 1 93 ? 48.065 2.439 -53.500 1.00 53.75 93 HIS A N 1
ATOM 702 C CA . HIS A 1 93 ? 49.500 2.747 -53.424 1.00 53.75 93 HIS A CA 1
ATOM 703 C C . HIS A 1 93 ? 50.335 2.216 -54.600 1.00 53.75 93 HIS A C 1
ATOM 705 O O . HIS A 1 93 ? 51.450 2.696 -54.798 1.00 53.75 93 HIS A O 1
ATOM 711 N N . HIS 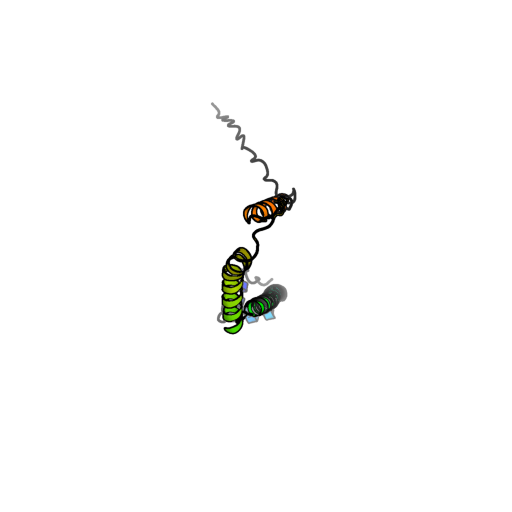A 1 94 ? 49.829 1.279 -55.409 1.00 55.53 94 HIS A N 1
ATOM 712 C CA . HIS A 1 94 ? 50.545 0.831 -56.612 1.00 55.53 94 HIS A CA 1
ATOM 713 C C . HIS A 1 94 ? 50.406 1.779 -57.814 1.00 55.53 94 HIS A C 1
ATOM 715 O O . HIS A 1 94 ? 51.239 1.723 -58.713 1.00 55.53 94 HIS A O 1
ATOM 721 N N . ASN A 1 95 ? 49.428 2.694 -57.808 1.00 53.94 95 ASN A N 1
ATOM 722 C CA . ASN A 1 95 ? 49.167 3.597 -58.939 1.00 53.94 95 ASN A CA 1
ATOM 723 C C . ASN A 1 95 ? 49.470 5.081 -58.669 1.00 53.94 95 ASN A C 1
ATOM 725 O O . ASN A 1 95 ? 49.248 5.912 -59.547 1.00 53.94 95 ASN A O 1
ATOM 729 N N . HIS A 1 96 ? 50.024 5.430 -57.504 1.00 47.06 96 HIS A N 1
ATOM 730 C CA . HIS A 1 96 ? 50.383 6.811 -57.176 1.00 47.06 96 HIS A CA 1
ATOM 731 C C . HIS A 1 96 ? 51.821 6.923 -56.656 1.00 47.06 96 HIS A C 1
ATOM 733 O O . HIS A 1 96 ? 52.077 7.215 -55.491 1.00 47.06 96 HIS A O 1
ATOM 739 N N . ALA A 1 97 ? 52.784 6.782 -57.567 1.00 51.31 97 ALA A N 1
ATOM 740 C CA . ALA A 1 97 ? 53.879 7.740 -57.560 1.00 51.31 97 ALA A CA 1
ATOM 741 C C . ALA A 1 97 ? 53.278 9.069 -58.039 1.00 51.31 97 ALA A C 1
ATOM 743 O O . ALA A 1 97 ? 52.780 9.105 -59.159 1.00 51.31 97 ALA A O 1
ATOM 744 N N . VAL A 1 98 ? 53.259 10.090 -57.171 1.00 50.09 98 VAL A N 1
ATOM 745 C CA . VAL A 1 98 ? 53.134 11.547 -57.428 1.00 50.09 98 VAL A CA 1
ATOM 746 C C . VAL A 1 98 ? 52.372 12.216 -56.265 1.00 50.09 98 VAL A C 1
ATOM 748 O O . VAL A 1 98 ? 51.155 12.154 -56.163 1.00 50.09 98 VAL A O 1
ATOM 751 N N . THR A 1 99 ? 53.172 12.832 -55.385 1.00 49.94 99 THR A N 1
ATOM 752 C CA . THR A 1 99 ? 52.969 14.090 -54.631 1.00 49.94 99 THR A CA 1
ATOM 753 C C . THR A 1 99 ? 51.636 14.385 -53.929 1.00 49.94 99 THR A C 1
ATOM 755 O O . THR A 1 99 ? 50.610 14.551 -54.578 1.00 49.94 99 THR A O 1
ATOM 758 N N . GLY A 1 100 ? 51.702 14.726 -52.633 1.00 48.19 100 GLY A N 1
ATOM 759 C CA . GLY A 1 100 ? 50.729 15.668 -52.062 1.00 48.19 100 GLY A CA 1
ATOM 760 C C . GLY A 1 100 ? 50.495 15.595 -50.555 1.00 48.19 100 GLY A C 1
ATOM 761 O O . GLY A 1 100 ? 49.578 14.925 -50.115 1.00 48.19 100 GLY A O 1
ATOM 762 N N . GLN A 1 101 ? 51.298 16.352 -49.804 1.00 46.28 101 GLN A N 1
ATOM 763 C CA . GLN A 1 101 ? 50.980 17.026 -48.534 1.00 46.28 101 GLN A CA 1
ATOM 764 C C . GLN A 1 101 ? 50.204 16.280 -47.429 1.00 46.28 101 GLN A C 1
ATOM 766 O O . GLN A 1 101 ? 48.987 16.113 -47.456 1.00 46.28 101 GLN A O 1
ATOM 771 N N . ALA A 1 102 ? 50.930 16.036 -46.335 1.00 54.28 102 ALA A N 1
ATOM 772 C CA . ALA A 1 102 ? 50.391 15.822 -45.002 1.00 54.28 102 ALA A CA 1
ATOM 773 C C . ALA A 1 102 ? 49.453 16.973 -44.588 1.00 54.28 102 ALA A C 1
ATOM 775 O O . ALA A 1 102 ? 49.889 18.111 -44.403 1.00 54.28 102 ALA A O 1
ATOM 776 N N . LYS A 1 103 ? 48.168 16.660 -44.404 1.00 52.12 103 LYS A N 1
ATOM 777 C CA . LYS A 1 103 ? 47.219 17.506 -43.677 1.00 52.12 103 LYS A CA 1
ATOM 778 C C . LYS A 1 103 ? 47.032 16.907 -42.287 1.00 52.12 103 LYS A C 1
ATOM 780 O O . LYS A 1 103 ? 46.458 15.837 -42.121 1.00 52.12 103 LYS A O 1
ATOM 785 N N . GLN A 1 104 ? 47.591 17.603 -41.311 1.00 56.88 104 GLN A N 1
ATOM 786 C CA . GLN A 1 104 ? 47.499 17.329 -39.883 1.00 56.88 104 GLN A CA 1
ATOM 787 C C . GLN A 1 104 ? 46.018 17.380 -39.447 1.00 56.88 104 GLN A C 1
ATOM 789 O O . GLN A 1 104 ? 45.373 18.406 -39.684 1.00 56.88 104 GLN A O 1
ATOM 794 N N . PRO A 1 105 ? 45.441 16.324 -38.844 1.00 49.91 105 PRO A N 1
ATOM 795 C CA . PRO A 1 105 ? 44.106 16.413 -38.274 1.00 49.91 105 PRO A CA 1
ATOM 796 C C . PRO A 1 105 ? 44.175 17.099 -36.906 1.00 49.91 105 PRO A C 1
ATOM 798 O O . PRO A 1 105 ? 45.015 16.772 -36.068 1.00 49.91 105 PRO A O 1
ATOM 801 N N . LEU A 1 106 ? 43.283 18.071 -36.704 1.00 58.94 106 LEU A N 1
ATOM 802 C CA . LEU A 1 106 ? 43.045 18.726 -35.421 1.00 58.94 106 LEU A CA 1
ATOM 803 C C . LEU A 1 106 ? 42.678 17.683 -34.348 1.00 58.94 106 LEU A C 1
ATOM 805 O O . LEU A 1 106 ? 42.006 16.700 -34.675 1.00 58.94 106 LEU A O 1
ATOM 809 N N . PRO A 1 107 ? 43.042 17.900 -33.070 1.00 51.38 107 PRO A N 1
ATOM 810 C CA . PRO A 1 107 ? 42.598 17.035 -31.991 1.00 51.38 107 PRO A CA 1
ATOM 811 C C . PRO A 1 107 ? 41.079 17.162 -31.842 1.00 51.38 107 PRO A C 1
ATOM 813 O O . PRO A 1 107 ? 40.549 18.180 -31.399 1.00 51.38 107 PRO A O 1
ATOM 816 N N . HIS A 1 108 ? 40.374 16.112 -32.248 1.00 46.59 108 HIS A N 1
ATOM 817 C CA . HIS A 1 108 ? 38.976 15.913 -31.919 1.00 46.59 108 HIS A CA 1
ATOM 818 C C . HIS A 1 108 ? 38.914 15.613 -30.419 1.00 46.59 108 HIS A C 1
ATOM 820 O O . HIS A 1 108 ? 39.361 14.560 -29.970 1.00 46.59 108 HIS A O 1
ATOM 826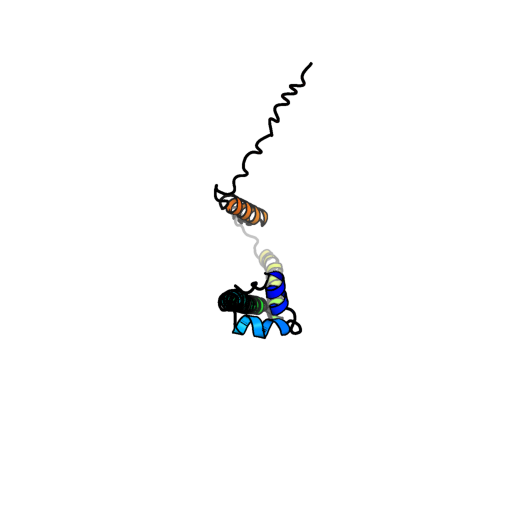 N N . VAL A 1 109 ? 38.423 16.576 -29.638 1.00 51.44 109 VAL A N 1
ATOM 827 C CA . VAL A 1 109 ? 38.114 16.393 -28.219 1.00 51.44 109 VAL A CA 1
ATOM 828 C C . VAL A 1 109 ? 36.953 15.405 -28.140 1.00 51.44 109 VAL A C 1
ATOM 830 O O . VAL A 1 109 ? 35.786 15.780 -28.198 1.00 51.44 109 VAL A O 1
ATOM 833 N N . GLN A 1 110 ? 37.278 14.118 -28.055 1.00 48.31 110 GLN A N 1
ATOM 834 C CA . GLN A 1 110 ? 36.359 13.110 -27.555 1.00 48.31 110 GLN A CA 1
ATOM 835 C C . GLN A 1 110 ? 36.169 13.407 -26.069 1.00 48.31 110 GLN A C 1
ATOM 837 O O . GLN A 1 110 ? 37.034 13.110 -25.250 1.00 48.31 110 GLN A O 1
ATOM 842 N N . GLN A 1 111 ? 35.046 14.037 -25.722 1.00 52.50 111 GLN A N 1
ATOM 843 C CA . GLN A 1 111 ? 34.527 13.983 -24.361 1.00 52.50 111 GLN A CA 1
ATOM 844 C C . GLN A 1 111 ? 34.081 12.544 -24.102 1.00 52.50 111 GLN A C 1
ATOM 846 O O . GLN A 1 111 ? 32.910 12.193 -24.218 1.00 52.50 111 GLN A O 1
ATOM 851 N N . THR A 1 112 ? 35.046 11.689 -23.782 1.00 51.19 112 THR A N 1
ATOM 852 C CA . THR A 1 112 ? 34.817 10.489 -22.990 1.00 51.19 112 THR A CA 1
ATOM 853 C C . THR A 1 112 ? 34.293 10.983 -21.649 1.00 51.19 112 THR A C 1
ATOM 855 O O . THR A 1 112 ? 35.058 11.392 -20.776 1.00 51.19 112 THR A O 1
ATOM 858 N N . ILE A 1 113 ? 32.970 11.039 -21.511 1.00 56.22 113 ILE A N 1
ATOM 859 C CA . ILE A 1 113 ? 32.331 11.157 -20.205 1.00 56.22 113 ILE A CA 1
ATOM 860 C C . ILE A 1 113 ? 32.720 9.872 -19.472 1.00 56.22 113 ILE A C 1
ATOM 862 O O . ILE A 1 113 ? 32.169 8.808 -19.736 1.00 56.22 113 ILE A O 1
ATOM 866 N N . SER A 1 114 ? 33.776 9.961 -18.662 1.00 54.06 114 SER A N 1
ATOM 867 C CA . SER A 1 114 ? 34.214 8.885 -17.776 1.00 54.06 114 SER A CA 1
ATOM 868 C C . SER A 1 114 ? 33.097 8.649 -16.769 1.00 54.06 114 SER A C 1
ATOM 870 O O . SER A 1 114 ? 32.585 9.623 -16.215 1.00 54.06 114 SER A O 1
ATOM 872 N N . ASP A 1 115 ? 32.725 7.398 -16.511 1.00 55.88 115 ASP A N 1
ATOM 873 C CA . ASP A 1 115 ? 31.705 7.049 -15.508 1.00 55.88 115 ASP A CA 1
ATOM 874 C C . ASP A 1 115 ? 31.986 7.702 -14.139 1.00 55.88 115 ASP A C 1
ATOM 876 O O . ASP A 1 115 ? 31.063 8.084 -13.422 1.00 55.88 115 ASP A O 1
ATOM 880 N N . ASP A 1 116 ? 33.256 7.960 -13.814 1.00 59.12 116 ASP A N 1
ATOM 881 C CA . ASP A 1 116 ? 33.661 8.690 -12.606 1.00 59.12 116 ASP A CA 1
ATOM 882 C C . ASP A 1 116 ? 33.136 10.137 -12.550 1.00 59.12 116 ASP A C 1
ATOM 884 O O . ASP A 1 116 ? 32.872 10.671 -11.472 1.00 59.12 116 ASP A O 1
ATOM 888 N N . ALA A 1 117 ? 32.965 10.801 -13.697 1.00 63.84 117 ALA A N 1
ATOM 889 C CA . ALA A 1 117 ? 32.389 12.144 -13.767 1.00 63.84 117 ALA A CA 1
ATOM 890 C C . ALA A 1 117 ? 30.872 12.118 -13.514 1.00 63.84 117 ALA A C 1
ATOM 892 O O . ALA A 1 117 ? 30.337 13.023 -12.872 1.00 63.84 117 ALA A O 1
ATOM 893 N N . LEU A 1 118 ? 30.197 11.054 -13.960 1.00 65.00 118 LEU A N 1
ATOM 894 C CA . LEU A 1 118 ? 28.786 10.795 -13.668 1.00 65.00 118 LEU A CA 1
ATOM 895 C C . LEU A 1 118 ? 28.572 10.513 -12.174 1.00 65.00 118 LEU A C 1
ATOM 897 O O . LEU A 1 118 ? 27.677 11.092 -11.559 1.00 65.00 118 LEU A O 1
ATOM 901 N N . LEU A 1 119 ? 29.431 9.697 -11.560 1.00 66.06 119 LEU A N 1
ATOM 902 C CA . LEU A 1 119 ? 29.347 9.382 -10.130 1.00 66.06 119 LEU A CA 1
ATOM 903 C C . LEU A 1 119 ? 29.608 10.608 -9.238 1.00 66.06 119 LEU A C 1
ATOM 905 O O . LEU A 1 119 ? 28.883 10.829 -8.267 1.00 66.06 119 LEU A O 1
ATOM 909 N N . ASN A 1 120 ? 30.575 11.456 -9.597 1.00 64.44 120 ASN A N 1
ATOM 910 C CA . ASN A 1 120 ? 30.837 12.700 -8.865 1.00 64.44 120 ASN A CA 1
ATOM 911 C C . ASN A 1 120 ? 29.689 13.719 -8.984 1.00 64.44 120 ASN A C 1
ATOM 913 O O . ASN A 1 120 ? 29.408 14.444 -8.028 1.00 64.44 120 ASN A O 1
ATOM 917 N N . SER A 1 121 ? 28.993 13.753 -10.124 1.00 62.47 121 SER A N 1
ATOM 918 C CA . SER A 1 121 ? 27.800 14.588 -10.309 1.00 62.47 121 SER A CA 1
ATOM 919 C C . SER A 1 121 ? 26.658 14.167 -9.376 1.00 62.47 121 SER A C 1
ATOM 921 O O . SER A 1 121 ? 26.055 15.030 -8.740 1.00 62.47 121 SER A O 1
ATOM 923 N N . ILE A 1 122 ? 26.403 12.862 -9.230 1.00 64.12 122 ILE A N 1
ATOM 924 C CA . ILE A 1 122 ? 25.345 12.343 -8.345 1.00 64.12 122 ILE A CA 1
ATOM 925 C C . ILE A 1 122 ? 25.660 12.643 -6.869 1.00 64.12 122 ILE A C 1
ATOM 927 O O . ILE A 1 122 ? 24.775 13.045 -6.111 1.00 64.12 122 ILE A O 1
ATOM 931 N N . GLN A 1 123 ? 26.926 12.503 -6.459 1.00 65.50 123 GLN A N 1
ATOM 932 C CA . GLN A 1 123 ? 27.370 12.830 -5.098 1.00 65.50 123 GLN A CA 1
ATOM 933 C C . GLN A 1 123 ? 27.130 14.315 -4.759 1.00 65.50 123 GLN A C 1
ATOM 935 O O . GLN A 1 123 ? 26.721 14.645 -3.642 1.00 65.50 123 GLN A O 1
ATOM 940 N N . SER A 1 124 ? 27.358 15.213 -5.724 1.00 60.59 124 SER A N 1
ATOM 941 C CA . SER A 1 124 ? 27.144 16.654 -5.556 1.00 60.59 124 SER A CA 1
ATOM 942 C C . SER A 1 124 ? 25.662 17.010 -5.387 1.00 60.59 124 SER A C 1
ATOM 944 O O . SER A 1 124 ? 25.334 17.826 -4.525 1.00 60.59 124 SER A O 1
ATOM 946 N N . ASP A 1 125 ? 24.765 16.375 -6.144 1.00 60.78 125 ASP A N 1
ATOM 947 C CA . ASP A 1 125 ? 23.319 16.629 -6.040 1.00 60.78 125 ASP A CA 1
ATOM 948 C C . ASP A 1 125 ? 22.730 16.112 -4.719 1.00 60.78 125 ASP A C 1
ATOM 950 O O . ASP A 1 125 ? 21.931 16.800 -4.080 1.00 60.78 125 ASP A O 1
ATOM 954 N N . LEU A 1 126 ? 23.176 14.946 -4.237 1.00 58.84 126 LEU A N 1
ATOM 955 C CA . LEU A 1 126 ? 22.743 14.410 -2.938 1.00 58.84 126 LEU A CA 1
ATOM 956 C C . LEU A 1 126 ? 23.167 15.302 -1.764 1.00 58.84 126 LEU A C 1
ATOM 958 O O . LEU A 1 126 ? 22.427 15.440 -0.792 1.00 58.84 126 LEU A O 1
ATOM 962 N N . SER A 1 127 ? 24.334 15.937 -1.873 1.00 58.06 127 SER A N 1
ATOM 963 C CA . SER A 1 127 ? 24.858 16.846 -0.847 1.00 58.06 127 SER A CA 1
ATOM 964 C C . SER A 1 127 ? 24.060 18.153 -0.769 1.00 58.06 127 SER A C 1
ATOM 966 O O . SER A 1 127 ? 23.897 18.713 0.313 1.00 58.06 127 SER A O 1
ATOM 968 N N . ALA A 1 128 ? 23.539 18.633 -1.902 1.00 59.53 128 ALA A N 1
ATOM 969 C CA . ALA A 1 128 ? 22.735 19.853 -1.972 1.00 59.53 128 ALA A CA 1
ATOM 970 C C . ALA A 1 128 ? 21.279 19.647 -1.512 1.00 59.53 128 ALA A C 1
ATOM 972 O O . ALA A 1 128 ? 20.602 20.611 -1.157 1.00 59.53 128 ALA A O 1
ATOM 973 N N . SER A 1 129 ? 20.801 18.399 -1.498 1.00 55.06 129 SER A N 1
ATOM 974 C CA . SER A 1 129 ? 19.404 18.060 -1.217 1.00 55.06 129 SER A CA 1
ATOM 975 C C . SER A 1 129 ? 19.126 17.653 0.235 1.00 55.06 129 SER A C 1
ATOM 977 O O . SER A 1 129 ? 18.051 17.118 0.507 1.00 55.06 129 SER A O 1
ATOM 979 N N . VAL A 1 130 ? 20.053 17.903 1.171 1.00 55.41 130 VAL A N 1
ATOM 980 C CA . VAL A 1 130 ? 19.812 17.741 2.615 1.00 55.41 130 VAL A CA 1
ATOM 981 C C . VAL A 1 130 ? 19.269 19.062 3.178 1.00 55.41 130 VAL A C 1
ATOM 983 O O . VAL A 1 130 ? 20.015 20.036 3.281 1.00 55.41 130 VAL A O 1
ATOM 986 N N . PRO A 1 131 ? 17.979 19.144 3.552 1.00 58.81 131 PRO A N 1
ATOM 987 C CA . PRO A 1 131 ? 17.415 20.344 4.156 1.00 58.81 131 PRO A CA 1
ATOM 988 C C . PRO A 1 131 ? 18.046 20.586 5.533 1.00 58.81 131 PRO A C 1
ATOM 990 O O . PRO A 1 131 ? 18.224 19.645 6.306 1.00 58.81 131 PRO A O 1
ATOM 993 N N . ALA A 1 132 ? 18.302 21.851 5.880 1.00 57.44 132 ALA A N 1
ATOM 994 C CA . ALA A 1 132 ? 18.946 22.274 7.134 1.00 57.44 132 ALA A CA 1
ATOM 995 C C . ALA A 1 132 ? 18.282 21.751 8.432 1.00 57.44 132 ALA A C 1
ATOM 997 O O . ALA A 1 132 ? 18.875 21.803 9.501 1.00 57.44 132 ALA A O 1
ATOM 998 N N . ALA A 1 133 ? 17.067 21.199 8.357 1.00 58.19 133 ALA A N 1
ATOM 999 C CA . ALA A 1 133 ? 16.374 20.575 9.485 1.00 58.19 133 ALA A CA 1
ATOM 1000 C C . ALA A 1 133 ? 16.984 19.230 9.949 1.00 58.19 133 ALA A C 1
ATOM 1002 O O . ALA A 1 133 ? 16.566 18.704 10.977 1.00 58.19 133 ALA A O 1
ATOM 1003 N N . MET A 1 134 ? 17.943 18.671 9.203 1.00 50.97 134 MET A N 1
ATOM 1004 C CA . MET A 1 134 ? 18.655 17.421 9.518 1.00 50.97 134 MET A CA 1
ATOM 1005 C C . MET A 1 134 ? 20.091 17.650 10.021 1.00 50.97 134 MET A C 1
ATOM 1007 O O . MET A 1 134 ? 20.851 16.690 10.164 1.00 50.97 134 MET A O 1
ATOM 1011 N N . GLU A 1 135 ? 20.489 18.901 10.271 1.00 56.22 135 GLU A N 1
ATOM 1012 C CA . GLU A 1 135 ? 21.799 19.192 10.851 1.00 56.22 135 GLU A CA 1
ATOM 1013 C C . GLU A 1 135 ? 21.887 18.545 12.249 1.00 56.22 135 GLU A C 1
ATOM 1015 O O . GLU A 1 135 ? 20.997 18.753 13.082 1.00 56.22 135 GLU A O 1
ATOM 1020 N N . PRO A 1 136 ? 22.897 17.697 12.518 1.00 59.91 136 PRO A N 1
ATOM 1021 C CA . PRO A 1 136 ? 22.988 16.983 13.781 1.00 59.91 136 PRO A CA 1
ATOM 1022 C C . PRO A 1 136 ? 23.114 17.986 14.927 1.00 59.91 136 PRO A C 1
ATOM 1024 O O . PRO A 1 136 ? 24.065 18.765 14.980 1.00 59.91 136 PRO A O 1
ATOM 1027 N N . LEU A 1 137 ? 22.156 17.948 15.861 1.00 58.34 137 LEU A N 1
ATOM 1028 C CA . LEU A 1 137 ? 22.227 18.701 17.109 1.00 58.34 137 LEU A CA 1
ATOM 1029 C C . LEU A 1 137 ? 23.570 18.393 17.770 1.00 58.34 137 LEU A C 1
ATOM 1031 O O . LEU A 1 137 ? 23.832 17.247 18.143 1.00 58.34 137 LEU A O 1
ATOM 1035 N N . ALA A 1 138 ? 24.421 19.416 17.880 1.00 59.09 138 ALA A N 1
ATOM 1036 C CA . ALA A 1 138 ? 25.684 19.331 18.590 1.00 59.09 138 ALA A CA 1
ATOM 1037 C C . ALA A 1 138 ? 25.431 18.638 19.930 1.00 59.09 138 ALA A C 1
ATOM 1039 O O . ALA A 1 138 ? 24.571 19.069 20.704 1.00 59.09 138 ALA A O 1
ATOM 1040 N N . ALA A 1 139 ? 26.138 17.530 20.162 1.00 52.31 139 ALA A N 1
ATOM 1041 C CA . ALA A 1 139 ? 26.052 16.791 21.404 1.00 52.31 139 ALA A CA 1
ATOM 1042 C C . ALA A 1 139 ? 26.208 17.793 22.551 1.00 52.31 139 ALA A C 1
ATOM 1044 O O . ALA A 1 139 ? 27.262 18.410 22.715 1.00 52.31 139 ALA A O 1
ATOM 1045 N N . THR A 1 140 ? 25.131 17.992 23.314 1.00 50.00 140 THR A N 1
ATOM 1046 C CA . THR A 1 140 ? 25.200 18.656 24.610 1.00 50.00 140 THR A CA 1
ATOM 1047 C C . THR A 1 140 ? 26.038 17.734 25.476 1.00 50.00 140 THR A C 1
ATOM 1049 O O . THR A 1 140 ? 25.534 16.790 26.081 1.00 50.00 140 THR A O 1
ATOM 1052 N N . SER A 1 141 ? 27.352 17.946 25.439 1.00 55.12 141 SER A N 1
ATOM 1053 C CA . SER A 1 141 ? 28.301 17.350 26.359 1.00 55.12 141 SER A CA 1
ATOM 1054 C C . SER A 1 141 ? 27.782 17.647 27.753 1.00 55.12 141 SER A C 1
ATOM 1056 O O . SER A 1 141 ? 27.773 18.802 28.182 1.00 55.12 141 SER A O 1
ATOM 1058 N N . GLY A 1 142 ? 27.280 16.613 28.424 1.00 48.81 142 GLY A N 1
ATOM 1059 C CA . GLY A 1 142 ? 26.824 16.698 29.796 1.00 48.81 142 GLY A CA 1
ATOM 1060 C C . GLY A 1 142 ? 27.956 17.220 30.669 1.00 48.81 142 GLY A C 1
ATOM 1061 O O . GLY A 1 142 ? 28.833 16.465 31.081 1.00 48.81 142 GLY A O 1
ATOM 1062 N N . GLN A 1 143 ? 27.928 18.518 30.971 1.00 48.44 143 GLN A N 1
ATOM 1063 C CA . GLN A 1 143 ? 28.555 19.057 32.167 1.00 48.44 143 GLN A CA 1
ATOM 1064 C C . GLN A 1 143 ? 27.707 18.594 33.349 1.00 48.44 143 GLN A C 1
ATOM 1066 O O . GLN A 1 143 ? 26.892 19.328 33.906 1.00 48.44 143 GLN A O 1
ATOM 1071 N N . THR A 1 144 ? 27.880 17.327 33.713 1.00 52.75 144 THR A N 1
ATOM 1072 C CA . THR A 1 144 ? 27.499 16.830 35.027 1.00 52.75 144 THR A CA 1
ATOM 1073 C C . THR A 1 144 ? 28.443 17.505 36.012 1.00 52.75 144 THR A C 1
ATOM 1075 O O . THR A 1 144 ? 29.553 17.038 36.257 1.00 52.75 144 THR A O 1
ATOM 1078 N N . ASN A 1 145 ? 28.033 18.668 36.516 1.00 50.97 145 ASN A N 1
ATOM 1079 C CA . ASN A 1 145 ? 28.689 19.323 37.635 1.00 50.97 145 ASN A CA 1
ATOM 1080 C C . ASN A 1 145 ? 28.574 18.394 38.844 1.00 50.97 145 ASN A C 1
ATOM 1082 O O . ASN A 1 145 ? 27.535 18.321 39.500 1.00 50.97 145 ASN A O 1
ATOM 1086 N N . SER A 1 146 ? 29.656 17.672 39.115 1.00 50.12 146 SER A N 1
ATOM 1087 C CA . SER A 1 146 ? 29.896 16.925 40.343 1.00 50.12 146 SER A CA 1
ATOM 1088 C C . SER A 1 146 ? 29.969 17.897 41.520 1.00 50.12 146 SER A C 1
ATOM 1090 O O . SER A 1 146 ? 31.050 18.246 41.985 1.00 50.12 146 SER A O 1
ATOM 1092 N N . ASN A 1 147 ? 28.819 18.368 42.000 1.00 54.88 147 ASN A N 1
ATOM 1093 C CA . ASN A 1 147 ? 28.732 19.087 43.263 1.00 54.88 147 ASN A CA 1
ATOM 1094 C C . ASN A 1 147 ? 28.482 18.056 44.369 1.00 54.88 147 ASN A C 1
ATOM 1096 O O . ASN A 1 147 ? 27.354 17.810 44.795 1.00 54.88 147 ASN A O 1
ATOM 1100 N N . LEU A 1 148 ? 29.564 17.383 44.762 1.00 54.03 148 LEU A N 1
ATOM 1101 C CA . LEU A 1 148 ? 29.608 16.475 45.901 1.00 54.03 148 LEU A CA 1
ATOM 1102 C C . LEU A 1 148 ? 29.588 17.320 47.187 1.00 54.03 148 LEU A C 1
ATOM 1104 O O . LEU A 1 148 ? 30.610 17.536 47.829 1.00 54.03 148 LEU A O 1
ATOM 1108 N N . SER A 1 149 ? 28.415 17.846 47.537 1.00 53.59 149 SER A N 1
ATOM 1109 C CA . SER A 1 149 ? 28.143 18.369 48.874 1.00 53.59 149 SER A CA 1
ATOM 1110 C C . SER A 1 149 ? 27.729 17.182 49.738 1.00 53.59 149 SER A C 1
ATOM 1112 O O . SER A 1 149 ? 26.557 16.807 49.768 1.00 53.59 149 SER A O 1
ATOM 1114 N N . ASN A 1 150 ? 28.707 16.538 50.378 1.00 56.66 150 ASN A N 1
ATOM 1115 C CA . ASN A 1 150 ? 28.429 15.679 51.520 1.00 56.66 150 ASN A CA 1
ATOM 1116 C C . ASN A 1 150 ? 28.937 16.355 52.791 1.00 56.66 150 ASN A C 1
ATOM 1118 O O . ASN A 1 150 ? 29.939 17.067 52.791 1.00 56.66 150 ASN A O 1
ATOM 1122 N N . LYS A 1 151 ? 28.132 16.180 53.822 1.00 51.66 151 LYS A N 1
ATOM 1123 C CA . LYS A 1 151 ? 27.999 16.977 55.027 1.00 51.66 151 LYS A CA 1
ATOM 1124 C C . LYS A 1 151 ? 28.726 16.252 56.154 1.00 51.66 151 LYS A C 1
ATOM 1126 O O . LYS A 1 151 ? 28.389 15.100 56.407 1.00 51.66 151 LYS A O 1
ATOM 1131 N N . ASP A 1 152 ? 29.649 16.947 56.805 1.00 55.31 152 ASP A N 1
ATOM 1132 C CA . ASP A 1 152 ? 30.108 16.645 58.163 1.00 55.31 152 ASP A CA 1
ATOM 1133 C C . ASP A 1 152 ? 29.600 17.750 59.100 1.00 55.31 152 ASP A C 1
ATOM 1135 O O . ASP A 1 152 ? 29.656 18.938 58.692 1.00 55.31 152 ASP A O 1
#

Foldseek 3Di:
DDDADDPVLLVCVVPPPVSCVCVVVLVVDVVNVVVSVVVVVVVVVVVVVVVVVVVVVVVVVVVPPPPPPPDVVNVVVVVVVVVCVVVVVVVVVVPDPDDDDDDDDDDDPPPPVDVVVVVVVVVVVVVVPDPPVPDDDDPPPDPPPPPPPDDD

Sequence (152 aa):
MHPHLTSEQMERLLHDPAARAAVPHLQVCQPCMQELDQLSQIFADLRTASTEMAMGHHRLAILSSSGHSLSRWAYAFAAVVALAVAIVPVALHHNHAVTGQAKQPLPHVQQTISDDALLNSIQSDLSASVPAAMEPLAATSGQTNSNLSNKD

Radius of gyration: 37.72 Å; chains: 1; bounding box: 76×40×117 Å

Secondary structure (DSSP, 8-state):
-PPPPPHHHHHHHHH-GGGGGGHHHHHH-HHHHHHHHHHHHHHHHHHHHHHHHHHHHHHHHHTT-------HHHHHHHHHHHHHHHHHHHHHHTS--S-----PPP--------HHHHHHHHHHHHHHT--GGGS-----------------